Protein AF-A0A7T5ERU3-F1 (afdb_monomer_lite)

Sequence (116 aa):
MTTAAVSSRVTLFNQAIRVVCKRNVERGRAELCTYDEVATYLNNGYQAYEMYLNNGCNPREIAECLMELREDVHDWWRVVGHDGFLETEPAALRSQQYDELKHHGFQFDGPNVILQ

Secondary structure (DSSP, 8-state):
--HHHHHHHHHHHHHHHHHHHHHHHHTTS-S-EEHHHHHHHHHHSS--TTT-TTS---HHHHHHHHHHHTTT-TTGGGEE-GGGBPP-SSHHHHHHHHHHHHHTT--EETTEEP--

Radius of gyration: 13.95 Å; chains: 1; bounding box: 35×32×38 Å

Structure (mmCIF, N/CA/C/O backbone):
data_AF-A0A7T5ERU3-F1
#
_entry.id   AF-A0A7T5ERU3-F1
#
loop_
_atom_site.group_PDB
_atom_site.id
_atom_site.type_symbol
_atom_site.label_atom_id
_atom_site.label_alt_id
_atom_site.label_comp_id
_atom_site.label_asym_id
_atom_site.label_entity_id
_atom_site.label_seq_id
_atom_site.pdbx_PDB_ins_code
_atom_site.Cartn_x
_atom_site.Cartn_y
_atom_site.Cartn_z
_atom_site.occupancy
_atom_site.B_iso_or_equiv
_atom_site.auth_seq_id
_atom_site.auth_comp_id
_atom_site.auth_asym_id
_atom_site.auth_atom_id
_atom_site.pdbx_PDB_model_num
ATOM 1 N N . MET A 1 1 ? 19.162 -0.796 -16.259 1.00 49.03 1 MET A N 1
ATOM 2 C CA . MET A 1 1 ? 17.756 -1.075 -16.630 1.00 49.03 1 MET A CA 1
ATOM 3 C C . MET A 1 1 ? 17.260 0.052 -17.521 1.00 49.03 1 MET A C 1
ATOM 5 O O . MET A 1 1 ? 17.616 1.194 -17.266 1.00 49.03 1 MET A O 1
ATOM 9 N N . THR A 1 2 ? 16.520 -0.253 -18.585 1.00 50.62 2 THR A N 1
ATOM 10 C CA . THR A 1 2 ? 15.967 0.746 -19.515 1.00 50.62 2 THR A CA 1
ATOM 11 C C . THR A 1 2 ? 14.767 1.464 -18.883 1.00 50.62 2 THR A C 1
ATOM 13 O O . THR A 1 2 ? 13.970 0.853 -18.173 1.00 50.62 2 THR A O 1
ATOM 16 N N . THR A 1 3 ? 14.616 2.763 -19.146 1.00 60.44 3 THR A N 1
ATOM 17 C CA . THR A 1 3 ? 13.522 3.629 -18.651 1.00 60.44 3 THR A CA 1
ATOM 18 C C . THR A 1 3 ? 12.116 3.073 -18.934 1.00 60.44 3 THR A C 1
ATOM 20 O O . THR A 1 3 ? 11.206 3.249 -18.126 1.00 60.44 3 THR A O 1
ATOM 23 N N . ALA A 1 4 ? 11.941 2.319 -20.025 1.00 59.97 4 ALA A N 1
ATOM 24 C CA . ALA A 1 4 ? 10.673 1.678 -20.388 1.00 59.97 4 ALA A CA 1
ATOM 25 C C . ALA A 1 4 ? 10.209 0.588 -19.394 1.00 59.97 4 ALA A C 1
ATOM 27 O O . ALA A 1 4 ? 9.013 0.463 -19.124 1.00 59.97 4 ALA A O 1
ATOM 28 N N . ALA A 1 5 ? 11.141 -0.172 -18.805 1.00 58.47 5 ALA A N 1
ATOM 29 C CA . ALA A 1 5 ? 10.814 -1.223 -17.836 1.00 58.47 5 ALA A CA 1
ATOM 30 C C . ALA A 1 5 ? 10.429 -0.646 -16.461 1.00 58.47 5 ALA A C 1
ATOM 32 O O . ALA A 1 5 ? 9.631 -1.234 -15.737 1.00 58.47 5 ALA A O 1
ATOM 33 N N . VAL A 1 6 ? 10.966 0.521 -16.092 1.00 61.50 6 VAL A N 1
ATOM 34 C CA . VAL A 1 6 ? 10.539 1.259 -14.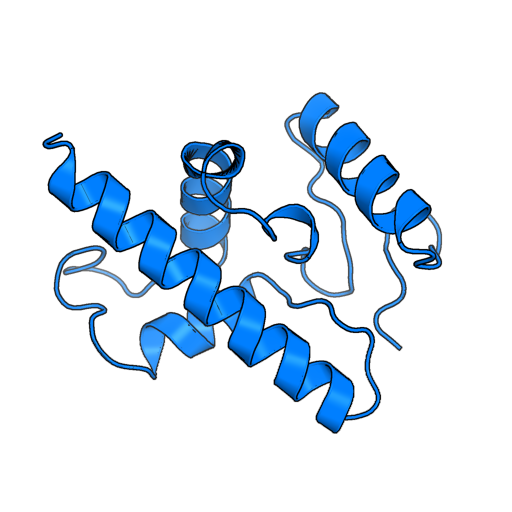887 1.00 61.50 6 VAL A CA 1
ATOM 35 C C . VAL A 1 6 ? 9.132 1.826 -15.094 1.00 61.50 6 VAL A C 1
ATOM 37 O O . VAL A 1 6 ? 8.248 1.573 -14.281 1.00 61.50 6 VAL A O 1
ATOM 40 N N . SER A 1 7 ? 8.887 2.479 -16.236 1.00 73.00 7 SER A N 1
ATOM 41 C CA . SER A 1 7 ? 7.578 3.058 -16.576 1.00 73.00 7 SER A CA 1
ATOM 42 C C . SER A 1 7 ? 6.442 2.021 -16.593 1.00 73.00 7 SER A C 1
ATOM 44 O O . SER A 1 7 ? 5.345 2.287 -16.095 1.00 73.00 7 SER A O 1
ATOM 46 N N . SER A 1 8 ? 6.718 0.810 -17.086 1.00 78.25 8 SER A N 1
ATOM 47 C CA . SER A 1 8 ? 5.731 -0.279 -17.115 1.00 78.25 8 SER A CA 1
ATOM 48 C C . SER A 1 8 ? 5.381 -0.777 -15.706 1.00 78.25 8 SER A C 1
ATOM 50 O O . SER A 1 8 ? 4.209 -0.980 -15.399 1.00 78.25 8 SER A O 1
ATOM 52 N N . ARG A 1 9 ? 6.373 -0.894 -14.811 1.00 77.56 9 ARG A N 1
ATOM 53 C CA . ARG A 1 9 ? 6.165 -1.315 -13.414 1.00 77.56 9 ARG A CA 1
ATOM 54 C C . ARG A 1 9 ? 5.360 -0.299 -12.612 1.00 77.56 9 ARG A C 1
ATOM 56 O O . ARG A 1 9 ? 4.391 -0.672 -11.960 1.00 77.56 9 ARG A O 1
ATOM 63 N N . VAL A 1 10 ? 5.708 0.981 -12.718 1.00 82.62 10 VAL A N 1
ATOM 64 C CA . VAL A 1 10 ? 4.969 2.077 -12.072 1.00 82.62 10 VAL A CA 1
ATOM 65 C C . VAL A 1 10 ? 3.503 2.085 -12.509 1.00 82.62 10 VAL A C 1
ATOM 67 O O . VAL A 1 10 ? 2.600 2.195 -11.679 1.00 82.62 10 VAL A O 1
ATOM 70 N N . THR A 1 11 ? 3.249 1.908 -13.809 1.00 84.19 11 THR A N 1
ATOM 71 C CA . THR A 1 1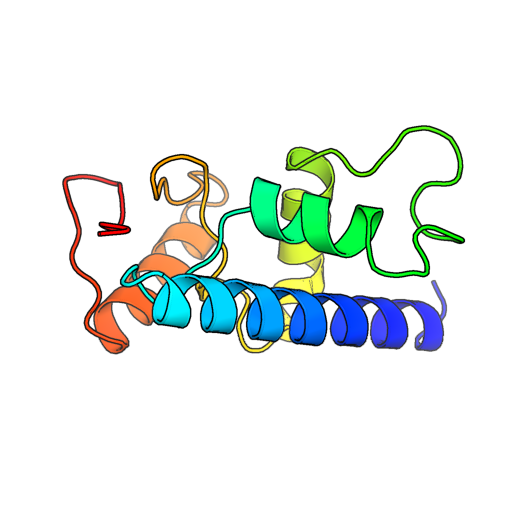1 ? 1.884 1.843 -14.353 1.00 84.19 11 THR A CA 1
ATOM 72 C C . THR A 1 11 ? 1.089 0.683 -13.750 1.00 84.19 11 THR A C 1
ATOM 74 O O . THR A 1 11 ? -0.055 0.876 -13.335 1.00 84.19 11 THR A O 1
ATOM 77 N N . LEU A 1 12 ? 1.701 -0.502 -13.644 1.00 83.75 12 LEU A N 1
ATOM 78 C CA . LEU A 1 12 ? 1.066 -1.681 -13.051 1.00 83.75 12 LEU A CA 1
ATOM 79 C C . LEU A 1 12 ? 0.741 -1.482 -11.568 1.00 83.75 12 LEU A C 1
ATOM 81 O O . LEU A 1 12 ? -0.375 -1.792 -11.151 1.00 83.75 12 LEU A O 1
ATOM 85 N N . PHE A 1 13 ? 1.666 -0.922 -10.785 1.00 87.06 13 PHE A N 1
ATOM 86 C CA . PHE A 1 13 ? 1.429 -0.630 -9.370 1.00 87.06 13 PHE A CA 1
ATOM 87 C C . PHE A 1 13 ? 0.298 0.380 -9.171 1.00 87.06 13 PHE A C 1
ATOM 89 O O . PHE A 1 13 ? -0.642 0.098 -8.429 1.00 87.06 13 PHE A O 1
ATOM 96 N N . ASN A 1 14 ? 0.323 1.505 -9.891 1.00 88.50 14 ASN A N 1
ATOM 97 C CA . ASN A 1 14 ? -0.744 2.507 -9.822 1.00 88.50 14 ASN A CA 1
ATOM 98 C C . ASN A 1 14 ? -2.117 1.904 -10.180 1.00 88.50 14 ASN A C 1
ATOM 100 O O . ASN A 1 14 ? -3.121 2.188 -9.524 1.00 88.50 14 ASN A O 1
ATOM 104 N N . GLN A 1 15 ? -2.180 1.030 -11.192 1.00 88.69 15 GLN A N 1
ATOM 105 C CA . GLN A 1 15 ? -3.423 0.347 -11.553 1.00 88.69 15 GLN A CA 1
ATOM 106 C C . GLN A 1 15 ? -3.874 -0.651 -10.478 1.00 88.69 15 GLN A C 1
ATOM 108 O O . GLN A 1 15 ? -5.057 -0.670 -10.129 1.00 88.69 15 GLN A O 1
ATOM 113 N N . ALA A 1 16 ? -2.961 -1.476 -9.960 1.00 89.38 16 ALA A N 1
ATOM 114 C CA . ALA A 1 16 ? -3.273 -2.487 -8.958 1.00 89.38 16 ALA A CA 1
ATOM 115 C C . ALA A 1 16 ? -3.814 -1.853 -7.673 1.00 89.38 16 ALA A C 1
ATOM 117 O O . ALA A 1 16 ? -4.904 -2.218 -7.232 1.00 89.38 16 ALA A O 1
ATOM 118 N N . ILE A 1 17 ? -3.115 -0.848 -7.138 1.00 92.50 17 ILE A N 1
ATOM 119 C CA . ILE A 1 17 ? -3.517 -0.132 -5.921 1.00 92.50 17 ILE A CA 1
ATOM 120 C C . ILE A 1 17 ? -4.915 0.460 -6.103 1.00 92.50 17 ILE A C 1
ATOM 122 O O . ILE A 1 17 ? -5.821 0.170 -5.323 1.00 92.50 17 ILE A O 1
ATOM 126 N N . ARG A 1 18 ? -5.144 1.193 -7.199 1.00 92.31 18 ARG A N 1
ATOM 127 C CA . ARG A 1 18 ? -6.442 1.817 -7.483 1.00 92.31 18 ARG A CA 1
ATOM 128 C C . ARG A 1 18 ? -7.588 0.807 -7.540 1.00 92.31 18 ARG A C 1
ATOM 130 O O . ARG A 1 18 ? -8.663 1.063 -7.000 1.00 92.31 18 ARG A O 1
ATOM 137 N N . VAL A 1 19 ? -7.397 -0.325 -8.221 1.00 92.81 19 VAL A N 1
ATOM 138 C CA . VAL A 1 19 ? -8.459 -1.332 -8.369 1.00 92.81 19 VAL A CA 1
ATOM 139 C C . VAL A 1 19 ? -8.738 -2.041 -7.048 1.00 92.81 19 VAL A C 1
ATOM 141 O O . VAL A 1 19 ? -9.903 -2.255 -6.711 1.00 92.81 19 VAL A O 1
ATOM 144 N N . VAL A 1 20 ? -7.698 -2.403 -6.297 1.00 93.06 20 VAL A N 1
ATOM 145 C CA . VAL A 1 20 ? -7.853 -3.113 -5.023 1.00 93.06 20 VAL A CA 1
ATOM 146 C C . VAL A 1 20 ? -8.488 -2.206 -3.969 1.00 93.06 20 VAL A C 1
ATOM 148 O O . VAL A 1 20 ? -9.497 -2.592 -3.381 1.00 93.06 20 VAL A O 1
ATOM 151 N N . CYS A 1 21 ? -7.985 -0.981 -3.796 1.00 94.25 21 CYS A N 1
ATOM 152 C CA . CYS A 1 21 ? -8.551 0.004 -2.873 1.00 94.25 21 CYS A CA 1
ATOM 153 C C . CYS A 1 21 ? -10.036 0.270 -3.159 1.00 94.25 21 CYS A C 1
ATOM 155 O O . CYS A 1 21 ? -10.861 0.207 -2.248 1.00 94.25 21 CYS A O 1
ATOM 157 N N . LYS A 1 22 ? -10.408 0.470 -4.433 1.00 94.56 22 LYS A N 1
ATOM 158 C CA . LYS A 1 22 ? -11.813 0.659 -4.827 1.00 94.56 22 LYS A CA 1
ATOM 159 C C . LYS A 1 22 ? -12.688 -0.537 -4.434 1.00 94.56 22 LYS A C 1
ATOM 161 O O . LYS A 1 22 ? -13.780 -0.353 -3.904 1.00 94.56 22 LYS A O 1
ATOM 166 N N . ARG A 1 23 ? -12.209 -1.765 -4.661 1.00 94.44 23 ARG A N 1
ATOM 167 C CA . ARG A 1 23 ? -12.932 -2.992 -4.280 1.00 94.44 23 ARG A CA 1
ATOM 168 C C . ARG A 1 23 ? -13.091 -3.130 -2.768 1.00 94.44 23 ARG A C 1
ATOM 170 O O . ARG A 1 23 ? -14.095 -3.680 -2.324 1.00 94.44 23 ARG A O 1
ATOM 177 N N . ASN A 1 24 ? -12.126 -2.660 -1.981 1.00 94.81 24 ASN A N 1
ATOM 178 C CA . ASN A 1 24 ? -12.234 -2.666 -0.524 1.00 94.81 24 ASN A CA 1
ATOM 179 C C . ASN A 1 24 ? -13.318 -1.693 -0.041 1.00 94.81 24 ASN A C 1
ATOM 181 O O . ASN A 1 24 ? -14.148 -2.092 0.775 1.00 94.81 24 ASN A O 1
ATOM 185 N N . VAL A 1 25 ? -13.435 -0.505 -0.642 1.00 94.31 25 VAL A N 1
ATOM 186 C CA . VAL A 1 25 ? -14.557 0.417 -0.371 1.00 94.31 25 VAL A CA 1
ATOM 187 C C . VAL A 1 25 ? -15.905 -0.200 -0.742 1.00 94.31 25 VAL A C 1
ATOM 189 O O . VAL A 1 25 ? -16.850 -0.139 0.040 1.00 94.31 25 VAL A O 1
ATOM 192 N N . GLU A 1 26 ? -16.004 -0.859 -1.900 1.00 94.25 26 GLU A N 1
ATOM 193 C CA . GLU A 1 26 ? -17.223 -1.574 -2.322 1.00 94.25 26 GLU A CA 1
ATOM 194 C C . GLU A 1 26 ? -17.618 -2.705 -1.349 1.00 94.25 26 GLU A C 1
ATOM 196 O O . GLU A 1 26 ? -18.779 -3.110 -1.304 1.00 94.25 26 GLU A O 1
ATOM 201 N N . ARG A 1 27 ? -16.665 -3.198 -0.545 1.00 93.12 27 ARG A N 1
ATOM 202 C CA . ARG A 1 27 ? -16.866 -4.189 0.525 1.00 93.12 27 ARG A CA 1
ATOM 203 C C . ARG A 1 27 ? -17.085 -3.564 1.908 1.00 93.12 27 ARG A C 1
ATOM 205 O O . ARG A 1 27 ? -17.180 -4.306 2.881 1.00 93.12 27 ARG A O 1
ATOM 212 N N . GLY A 1 28 ? -17.164 -2.237 2.002 1.00 91.62 28 GLY A N 1
ATOM 213 C CA . GLY A 1 28 ? -17.345 -1.513 3.260 1.00 91.62 28 GLY A CA 1
ATOM 214 C C . GLY A 1 28 ? -16.092 -1.442 4.133 1.00 91.62 28 GLY A C 1
ATOM 215 O O . GLY A 1 28 ? -16.235 -1.296 5.337 1.00 91.62 28 GLY A O 1
ATOM 216 N N . ARG A 1 29 ? -14.897 -1.580 3.546 1.00 93.44 29 ARG A N 1
ATOM 217 C CA . ARG A 1 29 ? -13.603 -1.387 4.219 1.00 93.44 29 ARG A CA 1
ATOM 218 C C . ARG A 1 29 ? -13.003 -0.024 3.880 1.00 93.44 29 ARG A C 1
ATOM 220 O O . ARG A 1 29 ? -13.394 0.615 2.900 1.00 93.44 29 ARG A O 1
ATOM 227 N N . ALA A 1 30 ? -11.983 0.363 4.641 1.00 90.19 30 ALA A N 1
ATOM 228 C CA . ALA A 1 30 ? -11.087 1.469 4.318 1.00 90.19 30 ALA A CA 1
ATOM 229 C C . ALA A 1 30 ? -10.579 1.403 2.858 1.00 90.19 30 ALA A C 1
ATOM 231 O O . ALA A 1 30 ? -10.316 0.318 2.332 1.00 90.19 30 ALA A O 1
ATOM 232 N N . GLU A 1 31 ? -10.377 2.562 2.212 1.00 94.75 31 GLU A N 1
ATOM 233 C CA . GLU A 1 31 ? -9.796 2.682 0.858 1.00 94.75 31 GLU A CA 1
ATOM 234 C C . GLU A 1 31 ? -8.268 2.446 0.858 1.00 94.75 31 GLU A C 1
ATOM 236 O O . GLU A 1 31 ? -7.470 3.224 0.329 1.00 94.75 31 GLU A O 1
ATOM 241 N N . LEU A 1 32 ? -7.870 1.344 1.484 1.00 94.94 32 LEU A N 1
ATOM 242 C CA . LEU A 1 32 ? -6.513 0.845 1.651 1.00 94.94 32 LEU A CA 1
ATOM 243 C C . LEU A 1 32 ? -6.436 -0.557 1.057 1.00 94.94 32 LEU A C 1
ATOM 245 O O . LEU A 1 32 ? -7.456 -1.223 0.869 1.00 94.94 32 LEU A O 1
ATOM 249 N N . CYS A 1 33 ? -5.230 -1.017 0.772 1.00 93.19 33 CYS A N 1
ATOM 250 C CA . CYS A 1 33 ? -4.984 -2.372 0.301 1.00 93.19 33 CYS A CA 1
ATOM 251 C C . CYS A 1 33 ? -3.797 -2.978 1.037 1.00 93.19 33 CYS A C 1
ATOM 253 O O . CYS A 1 33 ? -2.941 -2.254 1.538 1.00 93.19 33 CYS A O 1
ATOM 255 N N . THR A 1 34 ? -3.744 -4.305 1.115 1.00 92.00 34 THR A N 1
ATOM 256 C CA . THR A 1 34 ? -2.560 -4.986 1.646 1.00 92.00 34 THR A CA 1
ATOM 257 C C . THR A 1 34 ? -1.605 -5.407 0.533 1.00 92.00 34 THR A C 1
ATOM 259 O O . THR A 1 34 ? -2.021 -5.601 -0.616 1.00 92.00 34 THR A O 1
ATOM 262 N N . TYR A 1 35 ? -0.330 -5.620 0.871 1.00 88.00 35 TYR A N 1
ATOM 263 C CA . TYR A 1 35 ? 0.635 -6.226 -0.055 1.00 88.00 35 TYR A CA 1
ATOM 264 C C . TYR A 1 35 ? 0.131 -7.554 -0.641 1.00 88.00 35 TYR A C 1
ATOM 266 O O . TYR A 1 35 ? 0.321 -7.803 -1.830 1.00 88.00 35 TYR A O 1
ATOM 274 N N . ASP A 1 36 ? -0.579 -8.367 0.151 1.00 87.69 36 ASP A N 1
ATOM 275 C CA . ASP A 1 36 ? -1.183 -9.628 -0.298 1.00 87.69 36 ASP A CA 1
ATOM 276 C C . ASP A 1 36 ? -2.246 -9.410 -1.382 1.00 87.69 36 ASP A C 1
ATOM 278 O O . ASP A 1 36 ? -2.305 -10.141 -2.374 1.00 87.69 36 ASP A O 1
ATOM 282 N N . GLU A 1 37 ? -3.104 -8.403 -1.209 1.00 89.44 37 GLU A N 1
ATOM 283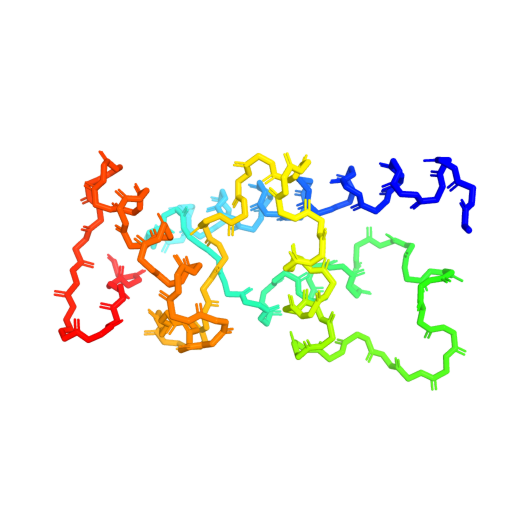 C CA . GLU A 1 37 ? -4.179 -8.097 -2.153 1.00 89.44 37 GLU A CA 1
ATOM 284 C C . GLU A 1 37 ? -3.620 -7.537 -3.467 1.00 89.44 37 GLU A C 1
ATOM 286 O O . GLU A 1 37 ? -4.084 -7.915 -4.548 1.00 89.44 37 GLU A O 1
ATOM 291 N N . VAL A 1 38 ? -2.589 -6.690 -3.384 1.00 88.25 38 VAL A N 1
ATOM 292 C CA . VAL A 1 38 ? -1.863 -6.169 -4.550 1.00 88.25 38 VAL A CA 1
ATOM 293 C C . VAL A 1 38 ? -1.128 -7.301 -5.274 1.00 88.25 38 VAL A C 1
ATOM 295 O O . VAL A 1 38 ? -1.282 -7.441 -6.489 1.00 88.25 38 VAL A O 1
ATOM 298 N N . ALA A 1 39 ? -0.408 -8.165 -4.550 1.00 84.38 39 ALA A N 1
ATOM 299 C CA . ALA A 1 39 ? 0.261 -9.339 -5.115 1.00 84.38 39 ALA A CA 1
ATOM 300 C C . ALA A 1 39 ? -0.743 -10.272 -5.810 1.00 84.38 39 ALA A C 1
ATOM 302 O O . ALA A 1 39 ? -0.536 -10.694 -6.947 1.00 84.38 39 ALA A O 1
ATOM 303 N N . THR A 1 40 ? -1.881 -10.536 -5.164 1.00 85.06 40 THR A N 1
ATOM 304 C CA . THR A 1 40 ? -2.969 -11.355 -5.716 1.00 85.06 40 THR A CA 1
ATOM 305 C C . THR A 1 40 ? -3.546 -10.746 -6.993 1.00 85.06 40 THR A C 1
ATOM 307 O O . THR A 1 40 ? -3.814 -11.468 -7.954 1.00 85.06 40 THR A O 1
ATOM 310 N N . TYR A 1 41 ? -3.741 -9.425 -7.033 1.00 85.69 41 TYR A N 1
ATOM 311 C CA . TYR A 1 41 ? -4.216 -8.738 -8.232 1.00 85.69 41 TYR A CA 1
ATOM 312 C C . TYR A 1 41 ? -3.219 -8.874 -9.388 1.00 85.69 41 TYR A C 1
ATOM 314 O O . TYR A 1 41 ? -3.610 -9.271 -10.486 1.00 85.69 41 TYR A O 1
ATOM 322 N N . LEU A 1 42 ? -1.939 -8.600 -9.131 1.00 79.44 42 LEU A N 1
ATOM 323 C CA . LEU A 1 42 ? -0.876 -8.684 -10.134 1.00 79.44 42 LEU A CA 1
ATOM 324 C C . LEU A 1 42 ? -0.682 -10.121 -10.650 1.00 79.44 42 LEU A C 1
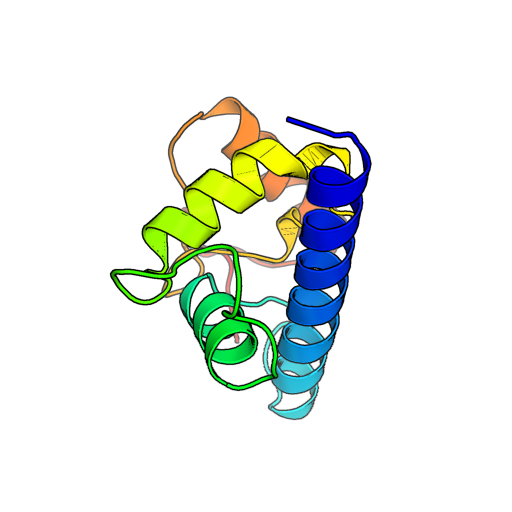ATOM 326 O O . LEU A 1 42 ? -0.459 -10.318 -11.843 1.00 79.44 42 LEU A O 1
ATOM 330 N N . ASN A 1 43 ? -0.854 -11.127 -9.787 1.00 75.75 43 ASN A N 1
ATOM 331 C CA . ASN A 1 43 ? -0.780 -12.542 -10.163 1.00 75.75 43 ASN A CA 1
ATOM 332 C C . ASN A 1 43 ? -1.982 -13.004 -11.014 1.00 75.75 43 ASN A C 1
ATOM 334 O O . ASN A 1 43 ? -1.810 -13.814 -11.923 1.00 75.75 43 ASN A O 1
ATOM 338 N N . ASN A 1 44 ? -3.193 -12.493 -10.753 1.00 72.31 44 ASN A N 1
ATOM 339 C CA . ASN A 1 44 ? -4.425 -12.930 -11.431 1.00 72.31 44 ASN A CA 1
ATOM 340 C C . ASN A 1 44 ? -4.797 -12.104 -12.683 1.00 72.31 44 ASN A C 1
ATOM 342 O O . ASN A 1 44 ? -5.617 -12.543 -13.487 1.00 72.31 44 ASN A O 1
ATOM 346 N N . GLY A 1 45 ? -4.258 -10.889 -12.831 1.00 60.97 45 GLY A N 1
ATOM 347 C CA . GLY A 1 45 ? -4.796 -9.834 -13.700 1.00 60.97 45 GLY A CA 1
ATOM 348 C C . GLY A 1 45 ? -4.161 -9.631 -15.080 1.00 60.97 45 GLY A C 1
ATOM 349 O O . GLY A 1 45 ? -4.494 -8.626 -15.694 1.00 60.97 45 GLY A O 1
ATOM 350 N N . TYR A 1 46 ? -3.327 -10.550 -15.586 1.00 54.12 46 TYR A N 1
ATOM 351 C CA . TYR A 1 46 ? -2.476 -10.423 -16.794 1.00 54.12 46 TYR A CA 1
ATOM 352 C C . TYR A 1 46 ? -1.134 -9.674 -16.593 1.00 54.12 46 TYR A C 1
ATOM 354 O O . TYR A 1 46 ? -1.082 -8.576 -16.057 1.00 54.12 46 TYR A O 1
ATOM 362 N N . GLN A 1 47 ? -0.063 -10.288 -17.129 1.00 51.59 47 GLN A N 1
ATOM 363 C CA . GLN A 1 47 ? 1.352 -9.859 -17.190 1.00 51.59 47 GLN A CA 1
ATOM 364 C C . GLN A 1 47 ? 2.208 -9.930 -15.908 1.00 51.59 47 GLN A C 1
ATOM 366 O O . GLN A 1 47 ? 3.091 -9.111 -15.681 1.00 51.59 47 GLN A O 1
ATOM 371 N N . ALA A 1 48 ? 2.146 -11.070 -15.220 1.00 44.75 48 ALA A N 1
ATOM 372 C CA . ALA A 1 48 ? 3.319 -11.642 -14.540 1.00 44.75 48 ALA A CA 1
ATOM 373 C C . ALA A 1 48 ? 4.463 -12.059 -15.515 1.00 44.75 48 ALA A C 1
ATOM 375 O O . ALA A 1 48 ? 5.444 -12.667 -15.097 1.00 44.75 48 ALA A O 1
ATOM 376 N N . TYR A 1 49 ? 4.344 -11.764 -16.821 1.00 40.03 49 TYR A N 1
ATOM 377 C CA . TYR A 1 49 ? 5.116 -12.396 -17.901 1.00 40.03 49 TYR A CA 1
ATOM 378 C C . TYR A 1 49 ? 6.622 -12.071 -17.893 1.00 40.03 49 TYR A C 1
ATOM 380 O O . TYR A 1 49 ? 7.386 -12.853 -18.440 1.00 40.03 49 TYR A O 1
ATOM 388 N N . GLU A 1 50 ? 7.080 -10.980 -17.262 1.00 45.16 50 GLU A N 1
ATOM 389 C CA . GLU A 1 50 ? 8.506 -10.585 -17.313 1.00 45.16 50 GLU A CA 1
ATOM 390 C C . GLU A 1 50 ? 9.140 -10.159 -15.977 1.00 45.16 50 GLU A C 1
ATOM 392 O O . GLU A 1 50 ? 10.359 -10.023 -15.915 1.00 45.16 50 GLU A O 1
ATOM 397 N N . MET A 1 51 ? 8.381 -9.992 -14.885 1.00 47.88 51 MET A N 1
ATOM 398 C CA . MET A 1 51 ? 8.982 -9.636 -13.584 1.00 47.88 51 MET A CA 1
ATOM 399 C C . MET A 1 51 ? 9.416 -10.848 -12.741 1.00 47.88 51 MET A C 1
ATOM 401 O O . MET A 1 51 ? 10.327 -10.706 -11.934 1.00 47.88 51 MET A O 1
ATOM 405 N N . TYR A 1 52 ? 8.810 -12.030 -12.935 1.00 43.97 52 TYR A N 1
ATOM 406 C CA . TYR A 1 52 ? 8.918 -13.170 -12.003 1.00 43.97 52 TYR A CA 1
ATOM 407 C C . TYR A 1 52 ? 8.971 -14.543 -12.688 1.00 43.97 52 TYR A C 1
ATOM 409 O O . TYR A 1 52 ? 8.351 -15.501 -12.234 1.00 43.97 52 TYR A O 1
ATOM 417 N N . LEU A 1 53 ? 9.691 -14.696 -13.799 1.00 39.00 53 LEU A N 1
ATOM 418 C CA . LEU A 1 53 ? 9.669 -15.950 -14.571 1.00 39.00 53 LEU A CA 1
ATOM 419 C C . LEU A 1 53 ? 10.235 -17.208 -13.867 1.00 39.00 53 LEU A C 1
ATOM 421 O O . LEU A 1 53 ? 10.409 -18.210 -14.547 1.00 39.00 53 LEU A O 1
ATOM 425 N N . ASN A 1 54 ? 10.479 -17.234 -12.547 1.00 46.97 54 ASN A N 1
ATOM 426 C CA . ASN A 1 54 ? 10.831 -18.491 -11.866 1.00 46.97 54 ASN A CA 1
ATOM 427 C C . ASN A 1 54 ? 10.192 -18.774 -10.493 1.00 46.97 54 ASN A C 1
ATOM 429 O O . ASN A 1 54 ? 10.238 -19.929 -10.096 1.00 46.97 54 ASN A O 1
ATOM 433 N N . ASN A 1 55 ? 9.569 -17.824 -9.784 1.00 48.31 55 ASN A N 1
ATOM 434 C CA . ASN A 1 55 ? 8.840 -18.074 -8.526 1.00 48.31 55 ASN A CA 1
ATOM 435 C C . ASN A 1 55 ? 7.807 -16.946 -8.355 1.00 48.31 55 ASN A C 1
ATOM 437 O O . ASN A 1 55 ? 8.183 -15.792 -8.504 1.00 48.31 55 ASN A O 1
ATOM 441 N N . GLY A 1 56 ? 6.520 -17.247 -8.143 1.00 54.47 56 GLY A N 1
ATOM 442 C CA . GLY A 1 56 ? 5.447 -16.234 -8.156 1.00 54.47 56 GLY A CA 1
ATOM 443 C C . GLY A 1 56 ? 5.672 -15.051 -7.202 1.00 54.47 56 GLY A C 1
ATOM 444 O O . GLY A 1 56 ? 6.370 -15.206 -6.208 1.00 54.47 56 GLY A O 1
ATOM 445 N N . CYS A 1 57 ? 5.047 -13.898 -7.486 1.00 63.84 57 CYS A N 1
ATOM 446 C CA . CYS A 1 57 ? 5.206 -12.669 -6.701 1.00 63.84 57 CYS A CA 1
ATOM 447 C C . CYS A 1 57 ? 4.815 -12.904 -5.235 1.00 63.84 57 CYS A C 1
ATOM 449 O O . CYS A 1 57 ? 3.620 -12.981 -4.919 1.00 63.84 57 CYS A O 1
ATOM 451 N N . ASN A 1 58 ? 5.795 -13.013 -4.340 1.00 70.06 58 ASN A N 1
ATOM 452 C CA . ASN A 1 58 ? 5.535 -13.052 -2.908 1.00 70.06 58 ASN A CA 1
ATOM 453 C C . ASN A 1 58 ? 5.263 -11.614 -2.412 1.00 70.06 58 ASN A C 1
ATOM 455 O O . ASN A 1 58 ? 5.946 -10.688 -2.855 1.00 70.06 58 ASN A O 1
ATOM 459 N N . PRO A 1 59 ? 4.306 -11.395 -1.490 1.00 71.38 59 PRO A N 1
ATOM 460 C CA . PRO A 1 59 ? 4.062 -10.102 -0.837 1.00 71.38 59 PRO A CA 1
ATOM 461 C C . PRO A 1 59 ? 5.324 -9.327 -0.432 1.00 71.38 59 PRO A C 1
ATOM 463 O O . PRO A 1 59 ? 5.371 -8.110 -0.589 1.00 71.38 59 PRO A O 1
ATOM 466 N N . ARG A 1 60 ? 6.375 -10.025 0.014 1.00 76.69 60 ARG A N 1
ATOM 467 C CA . ARG A 1 60 ? 7.668 -9.413 0.348 1.00 76.69 60 ARG A CA 1
ATOM 468 C C . ARG A 1 60 ? 8.355 -8.747 -0.849 1.00 76.69 60 ARG A C 1
ATOM 470 O O . ARG A 1 60 ? 8.853 -7.637 -0.728 1.00 76.69 60 ARG A O 1
ATOM 477 N N . GLU A 1 61 ? 8.388 -9.412 -1.996 1.00 76.62 61 GLU A N 1
ATOM 478 C CA . GLU A 1 61 ? 9.045 -8.889 -3.200 1.00 76.62 61 GLU A CA 1
ATOM 479 C C . GLU A 1 61 ? 8.233 -7.729 -3.803 1.00 76.62 61 GLU A C 1
ATOM 481 O O . GLU A 1 61 ? 8.784 -6.795 -4.385 1.00 76.62 61 GLU A O 1
ATOM 486 N N . ILE A 1 62 ? 6.909 -7.747 -3.607 1.00 77.19 62 ILE A N 1
ATOM 487 C CA . ILE A 1 62 ? 6.025 -6.619 -3.917 1.00 77.19 62 ILE A CA 1
ATOM 488 C C . ILE A 1 62 ? 6.330 -5.418 -3.020 1.00 77.19 62 ILE A C 1
ATOM 490 O O . ILE A 1 62 ? 6.414 -4.308 -3.544 1.00 77.19 62 ILE A O 1
ATOM 494 N N . ALA A 1 63 ? 6.529 -5.625 -1.716 1.00 78.88 63 ALA A N 1
ATOM 495 C CA . ALA A 1 63 ? 6.925 -4.560 -0.799 1.00 78.88 63 ALA A CA 1
ATOM 496 C C . ALA A 1 63 ? 8.277 -3.950 -1.198 1.00 78.88 63 ALA A C 1
ATOM 498 O O . ALA A 1 63 ? 8.358 -2.746 -1.434 1.00 78.88 63 ALA A O 1
ATOM 499 N N . GLU A 1 64 ? 9.303 -4.781 -1.406 1.00 81.12 64 GLU A N 1
ATOM 500 C CA . GLU A 1 64 ? 10.636 -4.335 -1.832 1.00 81.12 64 GLU A CA 1
ATOM 501 C C . GLU A 1 64 ? 10.572 -3.546 -3.157 1.00 81.12 64 GLU A C 1
ATOM 503 O O . GLU A 1 64 ? 11.118 -2.446 -3.264 1.00 81.12 64 GLU A O 1
ATOM 508 N N . CYS A 1 65 ? 9.829 -4.042 -4.154 1.00 80.19 65 CYS A N 1
ATOM 509 C CA . CYS A 1 65 ? 9.688 -3.356 -5.438 1.00 80.19 65 CYS A CA 1
ATOM 510 C C . CYS A 1 65 ? 8.888 -2.047 -5.334 1.00 80.19 65 CYS A C 1
ATOM 512 O O . CYS A 1 65 ? 9.244 -1.058 -5.977 1.00 80.19 65 CYS A O 1
ATOM 514 N N . LEU A 1 66 ? 7.823 -2.013 -4.528 1.00 81.25 66 LEU A N 1
ATOM 515 C CA . LEU A 1 66 ? 7.049 -0.794 -4.303 1.00 81.25 66 LEU A CA 1
ATOM 516 C C . LEU A 1 66 ? 7.894 0.267 -3.590 1.00 81.25 66 LEU A C 1
ATOM 518 O O . LEU A 1 66 ? 7.840 1.436 -3.963 1.00 81.25 66 LEU A O 1
ATOM 522 N N . MET A 1 67 ? 8.719 -0.131 -2.619 1.00 81.38 67 MET A N 1
ATOM 523 C CA . MET A 1 67 ? 9.639 0.772 -1.928 1.00 81.38 67 MET A CA 1
ATOM 524 C C . MET A 1 67 ? 10.644 1.418 -2.884 1.00 81.38 67 MET A C 1
ATOM 526 O O . MET A 1 67 ? 10.925 2.611 -2.746 1.00 81.38 67 MET A O 1
ATOM 530 N N . GLU A 1 68 ? 11.174 0.666 -3.852 1.00 82.81 68 GLU A N 1
ATOM 531 C CA . GLU A 1 68 ? 12.064 1.199 -4.892 1.00 82.81 68 GLU A CA 1
ATOM 532 C C . GLU A 1 68 ? 11.360 2.209 -5.809 1.00 82.81 68 GLU A C 1
ATOM 534 O O . GLU A 1 68 ? 11.979 3.180 -6.236 1.00 82.81 68 GLU A O 1
ATOM 539 N N . LEU A 1 69 ? 10.076 1.991 -6.106 1.00 81.94 69 LEU A N 1
ATOM 540 C CA . LEU A 1 69 ? 9.298 2.776 -7.072 1.00 81.94 69 LEU A CA 1
ATOM 541 C C . LEU A 1 69 ? 8.424 3.868 -6.433 1.00 81.94 69 LEU A C 1
ATOM 543 O O . LEU A 1 69 ? 7.706 4.567 -7.145 1.00 81.94 69 LEU A O 1
ATOM 547 N N . ARG A 1 70 ? 8.452 4.021 -5.105 1.00 78.50 70 ARG A N 1
ATOM 548 C CA . ARG A 1 70 ? 7.502 4.853 -4.339 1.00 78.50 70 ARG A CA 1
ATOM 549 C C . ARG A 1 70 ? 7.418 6.314 -4.788 1.00 78.50 70 ARG A C 1
ATOM 551 O O . ARG A 1 70 ? 6.363 6.920 -4.668 1.00 78.50 70 ARG A O 1
ATOM 558 N N . GLU A 1 71 ? 8.513 6.882 -5.295 1.00 84.25 71 GLU A N 1
ATOM 559 C CA . GLU A 1 71 ? 8.546 8.279 -5.756 1.00 84.25 71 GLU A CA 1
ATOM 560 C C . GLU A 1 71 ? 7.714 8.481 -7.033 1.00 84.25 71 GLU A C 1
ATOM 562 O O . GLU A 1 71 ? 7.229 9.582 -7.284 1.00 84.25 71 GLU A O 1
ATOM 567 N N . ASP A 1 72 ? 7.485 7.405 -7.790 1.00 86.38 72 ASP A N 1
ATOM 568 C CA . ASP A 1 72 ? 6.718 7.398 -9.036 1.00 86.38 72 ASP A CA 1
ATOM 569 C C . ASP A 1 72 ? 5.318 6.759 -8.882 1.00 86.38 72 ASP A C 1
ATOM 571 O O . ASP A 1 72 ? 4.446 6.914 -9.744 1.00 86.38 72 ASP A O 1
ATOM 575 N N . VAL A 1 73 ? 5.076 6.013 -7.799 1.00 85.44 73 VAL A N 1
ATOM 576 C CA . VAL A 1 73 ? 3.783 5.372 -7.511 1.00 85.44 73 VAL A CA 1
ATOM 577 C C . VAL A 1 73 ? 2.957 6.280 -6.605 1.00 85.44 73 VAL A C 1
ATOM 579 O O . VAL A 1 73 ? 3.161 6.316 -5.400 1.00 85.44 73 VAL A O 1
ATOM 582 N N . HIS A 1 74 ? 1.989 6.997 -7.173 1.00 81.88 74 HIS A N 1
ATOM 583 C CA . HIS A 1 74 ? 1.244 8.062 -6.487 1.00 81.88 74 HIS A CA 1
ATOM 584 C C . HIS A 1 74 ? 0.555 7.628 -5.187 1.00 81.88 74 HIS A C 1
ATOM 586 O O . HIS A 1 74 ? 0.525 8.380 -4.217 1.00 81.88 74 HIS A O 1
ATOM 592 N N . ASP A 1 75 ? 0.002 6.418 -5.175 1.00 88.25 75 ASP A N 1
ATOM 593 C CA . ASP A 1 75 ? -0.820 5.904 -4.078 1.00 88.25 75 ASP A CA 1
ATOM 594 C C . ASP A 1 75 ? -0.073 4.863 -3.223 1.00 88.25 75 ASP A C 1
ATOM 596 O O . ASP A 1 75 ? -0.702 4.041 -2.555 1.00 88.25 75 ASP A O 1
ATOM 600 N N . TRP A 1 76 ? 1.268 4.865 -3.235 1.00 90.81 76 TRP A N 1
ATOM 601 C CA . TRP A 1 76 ? 2.078 3.878 -2.503 1.00 90.81 76 TRP A CA 1
ATOM 602 C C . TRP A 1 76 ? 1.701 3.791 -1.014 1.00 90.81 76 TRP A C 1
ATOM 604 O O . TRP A 1 76 ? 1.665 2.702 -0.446 1.00 90.81 76 TRP A O 1
ATOM 614 N N . TRP A 1 77 ? 1.342 4.924 -0.399 1.00 91.50 77 TRP A N 1
ATOM 615 C CA . TRP A 1 77 ? 0.982 5.034 1.016 1.00 91.50 77 TRP A CA 1
ATOM 616 C C . TRP A 1 77 ? -0.302 4.274 1.383 1.00 91.50 77 TRP A C 1
ATOM 618 O O . TRP A 1 77 ? -0.514 3.972 2.558 1.00 91.50 77 TRP A O 1
ATOM 628 N N . ARG A 1 78 ? -1.137 3.912 0.397 1.00 93.81 78 ARG A N 1
ATOM 629 C CA . ARG A 1 78 ? -2.354 3.105 0.591 1.00 93.81 78 ARG A CA 1
ATOM 630 C C . ARG A 1 78 ? -2.079 1.613 0.767 1.00 93.81 78 ARG A C 1
ATOM 632 O O . ARG A 1 78 ? -3.009 0.876 1.103 1.00 93.81 78 ARG A O 1
ATOM 63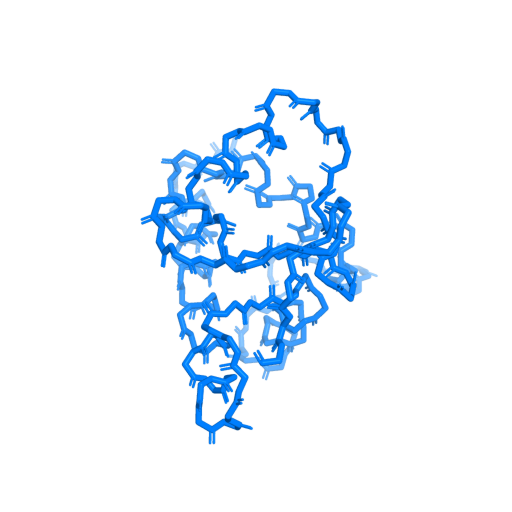9 N N . VAL A 1 79 ? -0.854 1.164 0.487 1.00 92.38 79 VAL A N 1
ATOM 640 C CA . VAL A 1 79 ? -0.454 -0.241 0.598 1.00 92.38 79 VAL A CA 1
ATOM 641 C C . VAL A 1 79 ? 0.141 -0.487 1.974 1.00 92.38 79 VAL A C 1
ATOM 643 O O . VAL A 1 79 ? 1.173 0.079 2.320 1.00 92.38 79 VAL A O 1
ATOM 646 N N . VAL A 1 80 ? -0.508 -1.329 2.766 1.00 91.88 80 VAL A N 1
ATOM 647 C CA . VAL A 1 80 ? -0.084 -1.640 4.134 1.00 91.88 80 VAL A CA 1
ATOM 648 C C . VAL A 1 80 ? 0.215 -3.126 4.303 1.00 91.88 80 VAL A C 1
ATOM 650 O O . VAL A 1 80 ? -0.138 -3.968 3.473 1.00 91.88 80 VAL A O 1
ATOM 653 N N . GLY A 1 81 ? 0.889 -3.460 5.396 1.00 88.81 81 GLY A N 1
ATOM 654 C CA . GLY A 1 81 ? 1.082 -4.834 5.825 1.00 88.81 81 GLY A CA 1
ATOM 655 C C . GLY A 1 81 ? -0.234 -5.537 6.150 1.00 88.81 81 GLY A C 1
ATOM 656 O O . GLY A 1 81 ? -1.315 -4.939 6.207 1.00 88.81 81 GLY A O 1
ATOM 657 N N . HIS A 1 82 ? -0.124 -6.841 6.394 1.00 85.56 82 HIS A N 1
ATOM 658 C CA . HIS A 1 82 ? -1.225 -7.629 6.934 1.00 85.56 82 HIS A CA 1
ATOM 659 C C . HIS A 1 82 ? -1.782 -6.971 8.212 1.00 85.56 82 HIS A C 1
ATOM 661 O O . HIS A 1 82 ? -1.025 -6.380 8.984 1.00 85.56 82 HIS A O 1
ATOM 667 N N . ASP A 1 83 ? -3.103 -7.018 8.398 1.00 85.44 83 ASP A N 1
ATOM 668 C CA . ASP A 1 83 ? -3.824 -6.383 9.518 1.00 85.44 83 ASP A CA 1
ATOM 669 C C . ASP A 1 83 ? -3.604 -4.865 9.690 1.00 85.44 83 ASP A C 1
ATOM 671 O O . ASP A 1 83 ? -3.850 -4.309 10.759 1.00 85.44 83 ASP A O 1
ATOM 675 N N . GLY A 1 84 ? -3.157 -4.168 8.640 1.00 87.50 84 GLY A N 1
ATOM 676 C CA . GLY A 1 84 ? -2.934 -2.721 8.686 1.00 87.50 84 GLY A CA 1
ATOM 677 C C . GLY A 1 84 ? -1.600 -2.326 9.317 1.00 87.50 84 GLY A C 1
ATOM 678 O O . GLY A 1 84 ? -1.403 -1.163 9.668 1.00 87.50 84 GLY A O 1
ATOM 679 N N . PHE A 1 85 ? -0.672 -3.272 9.464 1.00 89.69 85 PHE A N 1
ATOM 680 C CA . PHE A 1 85 ? 0.666 -2.986 9.964 1.00 89.69 85 PHE A CA 1
ATOM 681 C C . PHE A 1 85 ? 1.422 -2.045 9.021 1.00 89.69 85 PHE A C 1
ATOM 683 O O . PHE A 1 85 ? 1.548 -2.318 7.827 1.00 89.69 85 PHE A O 1
ATOM 690 N N . LEU A 1 86 ? 1.960 -0.949 9.553 1.00 85.94 86 LEU A N 1
ATOM 691 C CA . LEU A 1 86 ? 2.886 -0.107 8.800 1.00 85.94 86 LEU A CA 1
ATOM 692 C C . LEU A 1 86 ? 4.284 -0.712 8.880 1.00 85.94 86 LEU A C 1
ATOM 694 O O . LEU A 1 86 ? 4.788 -0.943 9.982 1.00 85.94 86 LEU A O 1
ATOM 698 N N . GLU A 1 87 ? 4.913 -0.957 7.729 1.00 73.12 87 GLU A N 1
ATOM 699 C CA . GLU A 1 87 ? 6.250 -1.549 7.694 1.00 73.12 87 GLU A CA 1
ATOM 700 C C . GLU A 1 87 ? 7.239 -0.745 8.539 1.00 73.12 87 GLU A C 1
ATOM 702 O O . GLU A 1 87 ? 7.218 0.485 8.583 1.00 73.12 87 GLU A O 1
ATOM 707 N N . THR A 1 88 ? 8.097 -1.454 9.270 1.00 62.50 88 THR A N 1
ATOM 708 C CA . THR A 1 88 ? 8.963 -0.840 10.282 1.00 62.50 88 THR A CA 1
ATOM 709 C C . THR A 1 88 ? 10.255 -0.272 9.723 1.00 62.50 88 THR A C 1
ATOM 711 O O . THR A 1 88 ? 10.865 0.556 10.394 1.00 62.50 88 THR A O 1
ATOM 714 N N . GLU A 1 89 ? 10.670 -0.684 8.525 1.00 65.81 89 GLU A N 1
ATOM 715 C CA . GLU A 1 89 ? 11.972 -0.328 7.969 1.00 65.81 89 GLU A CA 1
ATOM 716 C C . GLU A 1 89 ? 11.893 0.057 6.488 1.00 65.81 89 GLU A C 1
ATOM 718 O O . GLU A 1 89 ? 11.299 -0.678 5.703 1.00 65.81 89 GLU A O 1
ATOM 723 N N . PRO A 1 90 ? 12.558 1.153 6.080 1.00 70.75 90 PRO A N 1
ATOM 724 C CA . PRO A 1 90 ? 13.196 2.174 6.914 1.00 70.75 90 PRO A CA 1
ATOM 725 C C . PRO A 1 90 ? 12.195 2.989 7.750 1.00 70.75 90 PRO A C 1
ATOM 727 O O . PRO A 1 90 ? 11.165 3.430 7.239 1.00 70.75 90 PRO A O 1
ATOM 730 N N . ALA A 1 91 ? 12.545 3.302 9.003 1.00 73.44 91 ALA A N 1
ATOM 731 C CA . ALA A 1 91 ? 11.698 4.093 9.910 1.00 73.44 91 ALA A CA 1
ATOM 732 C C . ALA A 1 91 ? 11.247 5.458 9.337 1.00 73.44 91 ALA A C 1
ATOM 734 O O . ALA A 1 91 ? 10.157 5.941 9.647 1.00 73.44 91 ALA A O 1
ATOM 735 N N . ALA A 1 92 ? 12.061 6.076 8.473 1.00 72.94 92 ALA A N 1
ATOM 736 C CA . ALA A 1 92 ? 11.706 7.320 7.788 1.00 72.94 92 ALA A CA 1
ATOM 737 C C . ALA A 1 92 ? 10.516 7.149 6.826 1.00 72.94 92 ALA A C 1
ATOM 739 O O . ALA A 1 92 ? 9.653 8.022 6.765 1.00 72.94 92 ALA A O 1
ATOM 740 N N . LEU A 1 93 ? 10.440 6.018 6.115 1.00 77.12 93 LEU A N 1
ATOM 741 C CA . LEU A 1 93 ? 9.332 5.730 5.200 1.00 77.12 93 LEU A CA 1
ATOM 742 C C . LEU A 1 93 ? 8.048 5.441 5.970 1.00 77.12 93 LEU A C 1
ATOM 744 O O . LEU A 1 93 ? 6.985 5.928 5.594 1.00 77.12 93 LEU A O 1
ATOM 748 N N . ARG A 1 94 ? 8.161 4.746 7.105 1.00 82.69 94 ARG A N 1
ATOM 749 C CA . ARG A 1 94 ? 7.036 4.549 8.021 1.00 82.69 94 ARG A CA 1
ATOM 750 C C . ARG A 1 94 ? 6.433 5.875 8.478 1.00 82.69 94 ARG A C 1
ATOM 752 O O . ARG A 1 94 ? 5.215 6.010 8.500 1.00 82.69 94 ARG A O 1
ATOM 759 N N . SER A 1 95 ? 7.273 6.849 8.840 1.00 86.25 95 SER A N 1
ATOM 760 C CA . SER A 1 95 ? 6.796 8.176 9.247 1.00 86.25 95 SER A CA 1
ATOM 761 C C . SER A 1 95 ? 6.052 8.876 8.112 1.00 86.25 95 SER A C 1
ATOM 763 O O . SER A 1 95 ? 4.974 9.407 8.342 1.00 86.25 95 SER A O 1
ATOM 765 N N . GLN A 1 96 ? 6.583 8.824 6.886 1.00 88.88 96 GLN A N 1
ATOM 766 C CA . GLN A 1 96 ? 5.931 9.423 5.716 1.00 88.88 96 GLN A CA 1
ATOM 767 C C . GLN A 1 96 ? 4.577 8.771 5.429 1.00 88.88 96 GLN A C 1
ATOM 769 O O . GLN A 1 96 ? 3.584 9.470 5.259 1.00 88.88 96 GLN A O 1
ATOM 774 N N . GLN A 1 97 ? 4.513 7.438 5.440 1.00 90.88 97 GLN A N 1
ATOM 775 C CA . GLN A 1 97 ? 3.259 6.719 5.230 1.00 90.88 97 GLN A CA 1
ATOM 776 C C . GLN A 1 97 ? 2.234 7.046 6.318 1.00 90.88 97 GLN A C 1
ATOM 778 O O . GLN A 1 97 ? 1.059 7.262 6.030 1.00 90.88 97 GLN A O 1
ATOM 783 N N . TYR A 1 98 ? 2.683 7.093 7.572 1.00 91.50 98 TYR A N 1
ATOM 784 C CA . TYR A 1 98 ? 1.843 7.462 8.702 1.00 91.50 98 TYR A CA 1
ATOM 785 C C . TYR A 1 98 ? 1.268 8.875 8.542 1.00 91.50 98 TYR A C 1
ATOM 787 O O . TYR A 1 98 ? 0.074 9.078 8.768 1.00 91.50 98 TYR A O 1
ATOM 795 N N . ASP A 1 99 ? 2.093 9.838 8.127 1.00 92.00 99 ASP A N 1
ATOM 796 C CA . ASP A 1 99 ? 1.674 11.223 7.920 1.00 92.00 99 ASP A CA 1
ATOM 797 C C . ASP A 1 99 ? 0.656 11.350 6.774 1.00 92.00 99 ASP A C 1
ATOM 799 O O . ASP A 1 99 ? -0.350 12.039 6.947 1.00 92.00 99 ASP A O 1
ATOM 803 N N . GLU A 1 100 ? 0.844 10.633 5.660 1.00 93.38 100 GLU A N 1
ATOM 804 C CA . GLU A 1 100 ? -0.123 10.573 4.549 1.00 93.38 100 GLU A CA 1
ATOM 805 C C . GLU A 1 100 ? -1.464 9.969 4.994 1.00 93.38 100 GLU A C 1
ATOM 807 O O . GLU A 1 100 ? -2.528 10.568 4.827 1.00 93.38 100 GLU A O 1
ATOM 812 N N . LEU A 1 101 ? -1.433 8.809 5.656 1.00 94.12 101 LEU A N 1
ATOM 813 C CA . LEU A 1 101 ? -2.640 8.159 6.174 1.00 94.12 101 LEU A CA 1
ATOM 814 C C . LEU A 1 101 ? -3.389 9.064 7.165 1.00 94.12 101 LEU A C 1
ATOM 816 O O . LEU A 1 101 ? -4.616 9.183 7.114 1.00 94.12 101 LEU A O 1
ATOM 820 N N . LYS A 1 102 ? -2.659 9.760 8.039 1.00 93.38 102 LYS A N 1
ATOM 821 C CA . LYS A 1 102 ? -3.241 10.721 8.976 1.00 93.38 102 LYS A CA 1
ATOM 822 C C . LYS A 1 102 ? -3.813 11.947 8.261 1.00 93.38 102 LYS A C 1
ATOM 824 O O . LYS A 1 102 ? -4.888 12.410 8.642 1.00 93.38 102 LYS A O 1
ATOM 829 N N . HIS A 1 103 ? -3.134 12.462 7.235 1.00 94.69 103 HIS A N 1
ATOM 830 C CA . HIS A 1 103 ? -3.620 13.567 6.403 1.00 94.69 103 HIS A CA 1
ATOM 831 C C . HIS A 1 103 ? -4.953 13.219 5.726 1.00 94.69 103 HIS A C 1
ATOM 833 O O . HIS A 1 103 ? -5.867 14.043 5.696 1.00 94.69 103 HIS A O 1
ATOM 839 N N . HIS A 1 104 ? -5.095 11.972 5.275 1.00 93.06 104 HIS A N 1
ATOM 840 C CA . HIS A 1 104 ? -6.311 11.440 4.663 1.00 93.06 104 HIS A CA 1
ATOM 841 C C . HIS A 1 104 ? -7.384 10.970 5.666 1.00 93.06 104 HIS A C 1
ATOM 843 O O . HIS A 1 104 ? -8.442 10.495 5.253 1.00 93.06 104 HIS A O 1
ATOM 849 N N . GLY A 1 105 ? -7.161 11.149 6.973 1.00 93.69 105 GLY A N 1
ATOM 850 C CA . GLY A 1 105 ? -8.168 10.920 8.013 1.00 93.69 105 GLY A CA 1
ATOM 851 C C . GLY A 1 105 ? -8.315 9.470 8.478 1.00 93.69 105 GLY A C 1
ATOM 852 O O . GLY A 1 105 ? -9.304 9.151 9.140 1.00 93.69 105 GLY A O 1
ATOM 853 N N . PHE A 1 106 ? -7.355 8.596 8.166 1.00 94.44 106 PHE A N 1
AT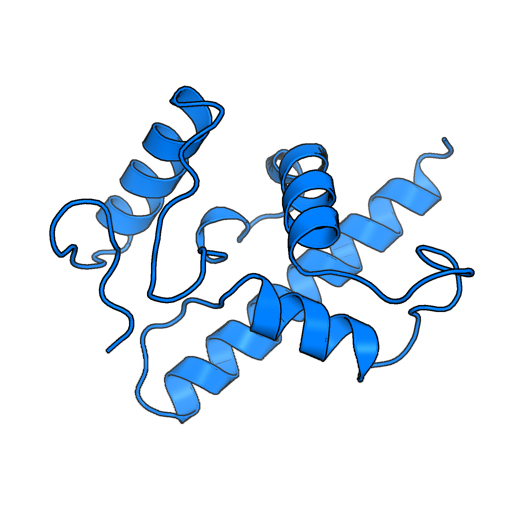OM 854 C CA . PHE A 1 106 ? -7.369 7.222 8.661 1.00 94.44 106 PHE A CA 1
ATOM 855 C C . PHE A 1 106 ? -7.095 7.158 10.170 1.00 94.44 106 PHE A C 1
ATOM 857 O O . PHE A 1 106 ? -6.355 7.968 10.737 1.00 94.44 106 PHE A O 1
ATOM 864 N N . GLN A 1 107 ? -7.722 6.181 10.825 1.00 93.56 107 GLN A N 1
ATOM 865 C CA . GLN A 1 107 ? -7.591 5.935 12.260 1.00 93.56 107 GLN A CA 1
ATOM 866 C C . GLN A 1 107 ? -6.583 4.820 12.534 1.00 93.56 107 GLN A C 1
ATOM 868 O O . GLN A 1 107 ? -6.383 3.936 11.703 1.00 93.56 107 GLN A O 1
ATOM 873 N N . PHE A 1 108 ? -5.976 4.847 13.720 1.00 92.31 108 PHE A N 1
ATOM 874 C CA . PHE A 1 108 ? -4.925 3.915 14.116 1.00 92.31 108 PHE A CA 1
ATOM 875 C C . PHE A 1 108 ? -5.246 3.243 15.450 1.00 92.31 108 PHE A C 1
ATOM 877 O O . PHE A 1 108 ? -5.776 3.888 16.357 1.00 92.31 108 PHE A O 1
ATOM 884 N N . ASP A 1 109 ? -4.855 1.977 15.572 1.00 91.00 109 ASP A N 1
ATOM 885 C CA . ASP A 1 109 ? -4.781 1.227 16.824 1.00 91.00 109 ASP A CA 1
ATOM 886 C C . ASP A 1 109 ? -3.320 0.814 17.064 1.00 91.00 109 ASP A C 1
ATOM 888 O O . ASP A 1 109 ? -2.768 -0.075 16.408 1.00 91.00 109 ASP A O 1
ATOM 892 N N . GLY A 1 110 ? -2.641 1.543 17.953 1.00 86.69 110 GLY A N 1
ATOM 893 C CA . GLY A 1 110 ? -1.202 1.400 18.160 1.00 86.69 110 GLY A CA 1
ATOM 894 C C . GLY A 1 110 ? -0.400 1.685 16.875 1.00 86.69 110 GLY A C 1
ATOM 895 O O . GLY A 1 110 ? -0.512 2.782 16.327 1.00 86.69 110 GLY A O 1
ATOM 896 N N . PRO A 1 111 ? 0.456 0.755 16.404 1.00 83.69 111 PRO A N 1
ATOM 897 C CA . PRO A 1 111 ? 1.227 0.934 15.173 1.00 83.69 111 PRO A CA 1
ATOM 898 C C . PRO A 1 111 ? 0.436 0.628 13.889 1.00 83.69 111 PRO A C 1
ATOM 900 O O . PRO A 1 111 ? 0.987 0.826 12.806 1.00 83.69 111 PRO A O 1
ATOM 903 N N . ASN A 1 112 ? -0.804 0.141 13.997 1.00 88.00 112 ASN A N 1
ATOM 904 C CA . ASN A 1 112 ? -1.587 -0.353 12.868 1.00 88.00 112 ASN A CA 1
ATOM 905 C C . ASN A 1 112 ? -2.650 0.662 12.451 1.00 88.00 112 ASN A C 1
ATOM 907 O O . ASN A 1 112 ? -3.273 1.300 13.299 1.00 88.00 112 ASN A O 1
ATOM 911 N N . VAL A 1 113 ? -2.894 0.784 11.148 1.00 92.19 113 VAL A N 1
ATOM 912 C CA . VAL A 1 113 ? -4.063 1.496 10.623 1.00 92.19 113 VAL A CA 1
ATOM 913 C C . VAL A 1 113 ? -5.290 0.586 10.675 1.00 92.19 113 VAL A C 1
ATOM 915 O O . VAL A 1 113 ? -5.212 -0.605 10.374 1.00 92.19 113 VAL A O 1
ATOM 918 N N . ILE A 1 114 ? -6.440 1.134 11.059 1.00 90.75 114 ILE A N 1
ATOM 919 C CA . ILE A 1 114 ? -7.694 0.382 11.121 1.00 90.75 114 ILE A CA 1
ATOM 920 C C . ILE A 1 114 ? -8.216 0.181 9.692 1.00 90.75 114 ILE A C 1
ATOM 922 O O . ILE A 1 114 ? -8.425 1.140 8.953 1.00 90.75 114 ILE A O 1
ATOM 926 N N . LEU A 1 115 ? -8.426 -1.080 9.300 1.00 85.75 115 LEU A N 1
ATOM 927 C CA . LEU A 1 115 ? -8.912 -1.457 7.963 1.00 85.75 115 LEU A CA 1
ATOM 928 C C . LEU A 1 115 ? -10.448 -1.566 7.855 1.00 85.75 115 LEU A C 1
ATOM 930 O O . LEU A 1 115 ? -10.947 -1.850 6.759 1.00 85.75 115 LEU A O 1
ATOM 934 N N . GLN A 1 116 ? -11.159 -1.413 8.979 1.00 73.94 116 GLN A N 1
ATOM 935 C CA . GLN A 1 116 ? -12.616 -1.557 9.116 1.00 73.94 116 GLN A CA 1
ATOM 936 C C . GLN A 1 116 ? -13.372 -0.303 8.689 1.00 73.94 116 GLN A C 1
ATOM 938 O O . GLN A 1 116 ? -12.917 0.809 9.032 1.00 73.94 116 GLN A O 1
#

Foldseek 3Di:
DDPVVLVVVLVLLLVLLQVQLVVLVVVVWHSAEELVSSQVCCQPPDPPPPPPVDDGDDSVNSLVVCVVNVVSNPVSLRYAHPQQAQDPPPVVVSVVSVVVCVVVPFDDDVRGTHTD

pLDDT: mean 80.35, std 14.78, range [39.0, 94.94]